Protein AF-A0A645FB05-F1 (afdb_monomer_lite)

Sequence (80 aa):
MSYDVFIPKLNVAIEYQGKQHFESIDFFGGELNFRLTQIRDDEKKRISANNGVKLGYINYWEDITQKLVLERVYCLIDKK

Radius of gyration: 13.68 Å; chains: 1; bounding box: 30×26×40 Å

Organism: NCBI:txid1076179

Structure (mmCIF, N/CA/C/O backbone):
data_AF-A0A645FB05-F1
#
_entry.id   AF-A0A645FB05-F1
#
loop_
_atom_site.group_PDB
_atom_site.id
_atom_site.type_symbol
_atom_site.label_atom_id
_atom_site.label_alt_id
_atom_site.label_comp_id
_atom_site.label_asym_id
_atom_site.label_entity_id
_atom_site.label_seq_id
_atom_site.pdbx_PDB_ins_code
_atom_site.Cartn_x
_atom_site.Cartn_y
_atom_site.Cartn_z
_atom_site.occupancy
_atom_site.B_iso_or_equiv
_atom_site.auth_seq_id
_atom_site.auth_comp_id
_atom_site.auth_asym_id
_atom_site.auth_atom_id
_atom_site.pdbx_PDB_model_num
ATOM 1 N N . MET A 1 1 ? -2.099 13.215 -4.516 1.00 71.00 1 MET A N 1
ATOM 2 C CA . MET A 1 1 ? -1.884 11.871 -3.946 1.00 71.00 1 MET A CA 1
ATOM 3 C C . MET A 1 1 ? -3.240 11.316 -3.548 1.00 71.00 1 MET A C 1
ATOM 5 O O . MET A 1 1 ? -4.002 12.048 -2.929 1.00 71.00 1 MET A O 1
ATOM 9 N N . SER A 1 2 ? -3.558 10.093 -3.958 1.00 91.25 2 SER A N 1
ATOM 10 C CA . SER A 1 2 ? -4.818 9.397 -3.668 1.00 91.25 2 SER A CA 1
ATOM 11 C C . SER A 1 2 ? -4.517 8.029 -3.061 1.00 91.25 2 SER A C 1
ATOM 13 O O . SER A 1 2 ? -3.400 7.530 -3.229 1.00 91.25 2 SER A O 1
ATOM 15 N N . TYR A 1 3 ? -5.507 7.457 -2.376 1.00 96.31 3 TYR A N 1
ATOM 16 C CA . TYR A 1 3 ? -5.499 6.051 -1.986 1.00 96.31 3 TYR A CA 1
ATOM 17 C C . TYR A 1 3 ? -6.367 5.238 -2.942 1.00 96.31 3 TYR A C 1
ATOM 19 O O . TYR A 1 3 ? -7.381 5.763 -3.408 1.00 96.31 3 TYR A O 1
ATOM 27 N N . ASP A 1 4 ? -6.012 3.977 -3.191 1.00 96.00 4 ASP A N 1
ATOM 28 C CA . ASP A 1 4 ? -6.877 3.065 -3.955 1.00 96.00 4 ASP A CA 1
ATOM 29 C C . ASP A 1 4 ? -8.178 2.798 -3.194 1.00 96.00 4 ASP A C 1
ATOM 31 O O . ASP A 1 4 ? -9.273 2.844 -3.754 1.00 96.00 4 ASP A O 1
ATOM 35 N N . VAL A 1 5 ? -8.056 2.562 -1.883 1.00 96.50 5 VAL A N 1
ATOM 36 C CA . VAL A 1 5 ? -9.185 2.416 -0.966 1.00 96.50 5 VAL A CA 1
ATOM 37 C C . VAL A 1 5 ? -8.908 3.202 0.307 1.00 96.50 5 VAL A C 1
ATOM 39 O O . VAL A 1 5 ? -7.860 3.056 0.932 1.00 96.50 5 VAL A O 1
ATOM 42 N N . PHE A 1 6 ? -9.887 3.992 0.741 1.00 97.19 6 PHE A N 1
ATOM 43 C CA . PHE A 1 6 ? -9.869 4.665 2.035 1.00 97.19 6 PHE A CA 1
ATOM 44 C C . PHE A 1 6 ? -11.158 4.362 2.797 1.00 97.19 6 PHE A C 1
ATOM 46 O O . PHE A 1 6 ? -12.250 4.471 2.242 1.00 97.19 6 PHE A O 1
ATOM 53 N N . ILE A 1 7 ? -11.030 3.983 4.070 1.00 96.25 7 ILE A N 1
ATOM 54 C CA . ILE A 1 7 ? -12.138 3.671 4.977 1.00 96.25 7 ILE A CA 1
ATOM 55 C C . ILE A 1 7 ? -12.195 4.777 6.043 1.00 96.25 7 ILE A C 1
ATOM 57 O O . ILE A 1 7 ? -11.526 4.665 7.077 1.00 96.25 7 ILE A O 1
ATOM 61 N N . PRO A 1 8 ? -13.000 5.844 5.845 1.00 95.69 8 PRO A N 1
ATOM 62 C CA . PRO A 1 8 ? -12.921 7.047 6.676 1.00 95.69 8 PRO A CA 1
ATOM 63 C C . PRO A 1 8 ? -13.189 6.783 8.157 1.00 95.69 8 PRO A C 1
ATOM 65 O O . PRO A 1 8 ? -12.482 7.294 9.018 1.00 95.69 8 PRO A O 1
ATOM 68 N N . LYS A 1 9 ? -14.170 5.923 8.464 1.00 96.44 9 LYS A N 1
ATOM 69 C CA . LYS A 1 9 ? -14.549 5.595 9.849 1.00 96.44 9 LYS A CA 1
ATOM 70 C C . LYS A 1 9 ? -13.433 4.920 10.651 1.00 96.44 9 LYS A C 1
ATOM 72 O O . LYS A 1 9 ? -13.476 4.963 11.873 1.00 96.44 9 LYS A O 1
ATOM 77 N N . LEU A 1 10 ? -12.471 4.284 9.981 1.00 95.75 10 LEU A N 1
ATOM 78 C CA . LEU A 1 10 ? -11.350 3.587 10.619 1.00 95.75 10 LEU A CA 1
ATOM 79 C C . LEU A 1 10 ? -10.030 4.358 10.492 1.00 95.75 10 LEU A C 1
ATOM 81 O O . LEU A 1 10 ? -9.035 3.955 11.088 1.00 95.75 10 LEU A O 1
ATOM 85 N N . ASN A 1 11 ? -10.010 5.433 9.699 1.00 96.31 11 ASN A N 1
ATOM 86 C CA . ASN A 1 11 ? -8.798 6.113 9.249 1.00 96.31 11 ASN A CA 1
ATOM 87 C C . ASN A 1 11 ? -7.750 5.139 8.665 1.00 96.31 11 ASN A C 1
ATOM 89 O O . ASN A 1 11 ? -6.553 5.245 8.932 1.00 96.31 11 ASN A O 1
ATOM 93 N N . VAL A 1 12 ? -8.220 4.151 7.895 1.00 97.31 12 VAL A N 1
ATOM 94 C CA . VAL A 1 12 ? -7.402 3.106 7.257 1.00 97.31 12 VAL A CA 1
ATOM 95 C C . VAL A 1 12 ? -7.411 3.308 5.745 1.00 97.31 12 VAL A C 1
ATOM 97 O O . VAL A 1 12 ? -8.471 3.529 5.160 1.00 97.31 12 VAL A O 1
ATOM 100 N N . ALA A 1 13 ? -6.248 3.185 5.115 1.00 97.56 13 ALA A N 1
ATOM 101 C CA . ALA A 1 13 ? -6.086 3.138 3.668 1.00 97.56 13 ALA A CA 1
ATOM 102 C C . ALA A 1 13 ? -5.472 1.798 3.240 1.00 97.56 13 ALA A C 1
ATOM 104 O O . ALA A 1 13 ? -4.585 1.290 3.926 1.00 97.56 13 ALA A O 1
ATOM 105 N N . ILE A 1 14 ? -5.927 1.245 2.113 1.00 97.31 14 ILE A N 1
ATOM 106 C CA . ILE A 1 14 ? -5.329 0.074 1.456 1.00 97.31 14 ILE A CA 1
ATOM 107 C C . ILE A 1 14 ? -4.812 0.493 0.077 1.00 97.31 14 ILE A C 1
ATOM 109 O O . ILE A 1 14 ? -5.503 1.201 -0.655 1.00 97.31 14 ILE A O 1
ATOM 113 N N . GLU A 1 15 ? -3.610 0.035 -0.257 1.00 97.38 15 GLU A N 1
ATOM 114 C CA . GLU A 1 15 ? -2.920 0.271 -1.529 1.00 97.38 15 GLU A CA 1
ATOM 115 C C . GLU A 1 15 ? -2.573 -1.066 -2.191 1.00 97.38 15 GLU A C 1
ATOM 117 O O . GLU A 1 15 ? -2.030 -1.963 -1.535 1.00 97.38 15 GLU A O 1
ATOM 122 N N . TYR A 1 16 ? -2.854 -1.200 -3.484 1.00 96.19 16 TYR A N 1
ATOM 123 C CA . TYR A 1 16 ? -2.481 -2.368 -4.274 1.00 96.19 16 TYR A CA 1
ATOM 124 C C . TYR A 1 16 ? -1.132 -2.132 -4.949 1.00 96.19 16 TYR A C 1
ATOM 126 O O . TYR A 1 16 ? -0.994 -1.278 -5.820 1.00 96.19 16 TYR A O 1
ATOM 134 N N . GLN A 1 17 ? -0.135 -2.931 -4.576 1.00 96.88 17 GLN A N 1
ATOM 135 C CA . GLN A 1 17 ? 1.232 -2.763 -5.049 1.00 96.88 17 GLN A CA 1
ATOM 136 C C . GLN A 1 17 ? 1.545 -3.720 -6.195 1.00 96.88 17 GLN A C 1
ATOM 138 O O . GLN A 1 17 ? 1.781 -4.914 -5.996 1.00 96.88 17 GLN A O 1
ATOM 143 N N . GLY A 1 18 ? 1.568 -3.177 -7.412 1.00 96.00 18 GLY A N 1
ATOM 144 C CA . GLY A 1 18 ? 2.032 -3.881 -8.608 1.00 96.00 18 GLY A CA 1
ATOM 145 C C . GLY A 1 18 ? 3.546 -4.146 -8.605 1.00 96.00 18 GLY A C 1
ATOM 146 O O . GLY A 1 18 ? 4.288 -3.616 -7.778 1.00 96.00 18 GLY A O 1
ATOM 147 N N . LYS A 1 19 ? 4.031 -4.944 -9.567 1.00 96.69 19 LYS A N 1
ATOM 148 C CA . LYS A 1 19 ? 5.463 -5.283 -9.706 1.00 96.69 19 LYS A CA 1
ATOM 149 C C . LYS A 1 19 ? 6.383 -4.059 -9.762 1.00 96.69 19 LYS A C 1
ATOM 151 O O . LYS A 1 19 ? 7.465 -4.083 -9.186 1.00 96.69 19 LYS A O 1
ATOM 156 N N . GLN A 1 20 ? 5.920 -2.973 -10.379 1.00 95.19 20 GLN A N 1
ATOM 157 C CA . GLN A 1 20 ? 6.665 -1.724 -10.547 1.00 95.19 20 GLN A CA 1
ATOM 158 C C . GLN A 1 20 ? 7.053 -1.027 -9.232 1.00 95.19 20 GLN A C 1
ATOM 160 O O . GLN A 1 20 ? 7.859 -0.103 -9.257 1.00 95.19 20 GLN A O 1
ATOM 165 N N . HIS A 1 21 ? 6.471 -1.429 -8.097 1.00 96.19 21 HIS A N 1
ATOM 166 C CA . HIS A 1 21 ? 6.843 -0.924 -6.770 1.00 96.19 21 HIS A CA 1
ATOM 167 C C . HIS A 1 21 ? 8.057 -1.648 -6.174 1.00 96.19 21 HIS A C 1
ATOM 169 O O . HIS A 1 21 ? 8.637 -1.182 -5.196 1.00 96.19 21 HIS A O 1
ATOM 175 N N . PHE A 1 22 ? 8.462 -2.776 -6.764 1.00 96.56 22 PHE A N 1
ATOM 176 C CA . PHE A 1 22 ? 9.506 -3.655 -6.230 1.00 96.56 22 PHE A CA 1
ATOM 177 C C . PHE A 1 22 ? 10.681 -3.847 -7.181 1.00 96.56 22 PHE A C 1
ATOM 179 O O . PHE A 1 22 ? 11.795 -4.087 -6.722 1.00 96.56 22 PHE A O 1
ATOM 186 N N . GLU A 1 23 ? 10.447 -3.728 -8.485 1.00 96.38 23 GLU A N 1
ATOM 187 C CA . GLU A 1 23 ? 11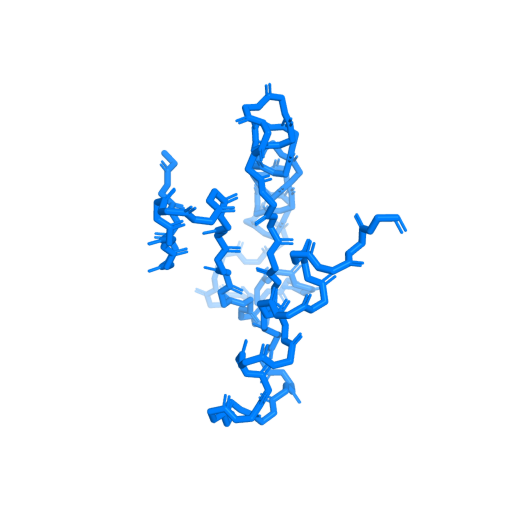.483 -3.861 -9.499 1.00 96.38 23 GLU A CA 1
ATOM 188 C C . GLU A 1 23 ? 11.306 -2.851 -10.633 1.00 96.38 23 GLU A C 1
ATOM 190 O O . GLU A 1 23 ? 10.203 -2.379 -10.930 1.00 96.38 23 GLU A O 1
ATOM 195 N N . SER A 1 24 ? 12.426 -2.537 -11.282 1.00 97.00 24 SER A N 1
ATOM 196 C CA . SER A 1 24 ? 12.441 -1.779 -12.525 1.00 97.00 24 SER A CA 1
ATOM 197 C C . SER A 1 24 ? 11.824 -2.610 -13.645 1.00 97.00 24 SER A C 1
ATOM 199 O O . SER A 1 24 ? 12.236 -3.739 -13.901 1.00 97.00 24 SER A O 1
ATOM 201 N N . ILE A 1 25 ? 10.842 -2.030 -14.330 1.00 96.31 25 ILE A N 1
ATOM 202 C CA . ILE A 1 25 ? 10.155 -2.663 -15.454 1.00 96.31 25 ILE A CA 1
ATOM 203 C C . ILE A 1 25 ? 10.136 -1.671 -16.606 1.00 96.31 25 ILE A C 1
ATOM 205 O O . ILE A 1 25 ? 9.570 -0.583 -16.482 1.00 96.31 25 ILE A O 1
ATOM 209 N N . ASP A 1 26 ? 10.709 -2.061 -17.743 1.00 96.25 26 ASP A N 1
ATOM 210 C CA . ASP A 1 26 ? 10.857 -1.186 -18.912 1.00 96.25 26 ASP A CA 1
ATOM 211 C C . ASP A 1 26 ? 9.517 -0.627 -19.404 1.00 96.25 26 ASP A C 1
ATOM 213 O O . ASP A 1 26 ? 9.415 0.560 -19.707 1.00 96.25 26 ASP A O 1
ATOM 217 N N . PHE A 1 27 ? 8.457 -1.445 -19.388 1.00 96.81 27 PHE A N 1
ATOM 218 C CA . PHE A 1 27 ? 7.098 -1.015 -19.742 1.00 96.81 27 PHE A CA 1
ATOM 219 C C . PHE A 1 27 ? 6.594 0.155 -18.877 1.00 96.81 27 PHE A C 1
ATOM 221 O O . PHE A 1 27 ? 5.852 1.008 -19.358 1.00 96.81 27 PHE A O 1
ATOM 228 N N . PHE A 1 28 ? 7.028 0.226 -17.616 1.00 94.06 28 PHE A N 1
ATOM 229 C CA . PHE A 1 28 ? 6.687 1.301 -16.684 1.00 94.06 28 PHE A CA 1
ATOM 230 C C . PHE A 1 28 ? 7.747 2.416 -16.636 1.00 94.06 28 PHE A C 1
ATOM 232 O O . PHE A 1 28 ? 7.684 3.279 -15.763 1.00 94.06 28 PHE A O 1
ATOM 239 N N . GLY A 1 29 ? 8.695 2.445 -17.579 1.00 94.94 29 GLY A N 1
ATOM 240 C CA . GLY A 1 29 ? 9.740 3.470 -17.693 1.00 94.94 29 GLY A CA 1
ATOM 241 C C . GLY A 1 29 ? 11.045 3.152 -16.957 1.00 94.94 29 GLY A C 1
ATOM 242 O O . GLY A 1 29 ? 11.857 4.054 -16.740 1.00 94.94 29 GLY A O 1
ATOM 243 N N . GLY A 1 30 ? 11.250 1.887 -16.582 1.00 96.50 30 GLY A N 1
ATOM 244 C CA . GLY A 1 30 ? 12.526 1.371 -16.094 1.00 96.50 30 GLY A CA 1
ATOM 245 C C . GLY A 1 30 ? 13.012 2.007 -14.786 1.00 96.50 30 GLY A C 1
ATOM 246 O O . GLY A 1 30 ? 12.228 2.445 -13.941 1.00 96.50 30 GLY A O 1
ATOM 247 N N . GLU A 1 31 ? 14.335 2.065 -14.631 1.00 97.62 31 GLU A N 1
ATOM 248 C CA . GLU A 1 31 ? 15.014 2.367 -13.363 1.00 97.62 31 GLU A C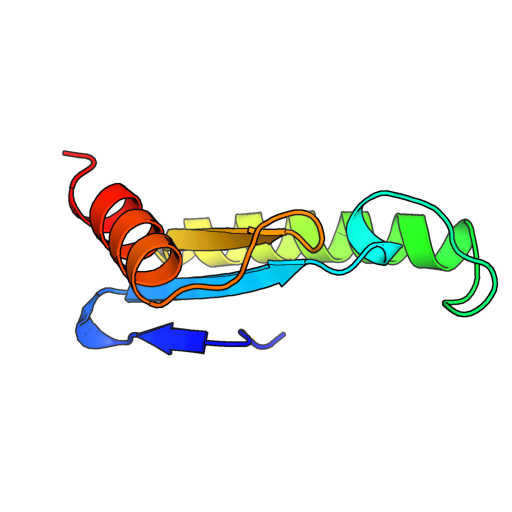A 1
ATOM 249 C C . GLU A 1 31 ? 14.681 3.765 -12.824 1.00 97.62 31 GLU A C 1
ATOM 251 O O . GLU A 1 31 ? 14.515 3.957 -11.618 1.00 97.62 31 GLU A O 1
ATOM 256 N N . LEU A 1 32 ? 14.548 4.754 -13.714 1.00 97.38 32 LEU A N 1
ATOM 257 C CA . LEU A 1 32 ? 14.205 6.118 -13.313 1.00 97.38 32 LEU A CA 1
ATOM 258 C C . LEU A 1 32 ? 12.816 6.164 -12.669 1.00 97.38 32 LEU A C 1
ATOM 260 O O . LEU A 1 32 ? 12.653 6.718 -11.581 1.00 97.38 32 LEU A O 1
ATOM 264 N N . ASN A 1 33 ? 11.822 5.564 -13.324 1.00 97.00 33 ASN A N 1
ATOM 265 C CA . ASN A 1 33 ? 10.460 5.551 -12.807 1.00 97.00 33 ASN A CA 1
ATOM 266 C C . ASN A 1 33 ? 10.332 4.674 -11.565 1.00 97.00 33 ASN A C 1
ATOM 268 O O . ASN A 1 33 ? 9.600 5.050 -10.656 1.00 97.00 33 ASN A O 1
ATOM 272 N N . PHE A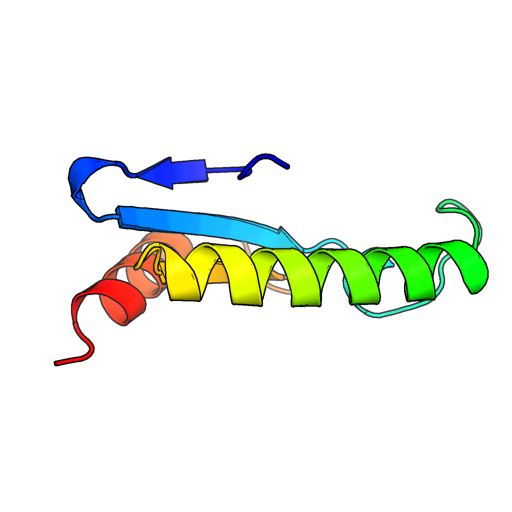 1 34 ? 11.080 3.574 -11.475 1.00 97.62 34 PHE A N 1
ATOM 273 C CA . PHE A 1 34 ? 11.144 2.763 -10.263 1.00 97.62 34 PHE A CA 1
ATOM 274 C C . PHE A 1 34 ? 11.598 3.587 -9.047 1.00 97.62 34 PHE A C 1
ATOM 276 O O . PHE A 1 34 ? 10.902 3.624 -8.032 1.00 97.62 34 PHE A O 1
ATOM 283 N N . ARG A 1 35 ? 12.687 4.356 -9.174 1.00 97.94 35 ARG A N 1
ATOM 284 C CA . ARG A 1 35 ? 13.159 5.249 -8.097 1.00 97.94 35 ARG A CA 1
ATOM 285 C C . ARG A 1 35 ? 12.136 6.319 -7.727 1.00 97.94 35 ARG A C 1
ATOM 287 O O . ARG A 1 35 ? 11.929 6.597 -6.549 1.00 97.94 35 ARG A O 1
ATOM 294 N N . LEU A 1 36 ? 11.479 6.921 -8.719 1.00 97.31 36 LEU A N 1
ATOM 295 C CA . LEU A 1 36 ? 10.426 7.911 -8.471 1.00 97.31 36 LEU A CA 1
ATOM 296 C C . LEU A 1 36 ? 9.212 7.294 -7.765 1.00 97.31 36 LEU A C 1
ATOM 298 O O . LEU A 1 36 ? 8.614 7.951 -6.914 1.00 97.31 36 LEU A O 1
ATOM 302 N N . THR A 1 37 ? 8.856 6.051 -8.092 1.00 95.62 37 THR A N 1
ATOM 303 C CA . THR A 1 37 ? 7.808 5.291 -7.401 1.00 95.62 37 THR A CA 1
ATOM 304 C C . THR A 1 37 ? 8.176 5.076 -5.935 1.00 95.62 37 THR A C 1
ATOM 306 O O . THR A 1 37 ? 7.380 5.433 -5.073 1.00 95.62 37 THR A O 1
ATOM 309 N N . GLN A 1 38 ? 9.404 4.639 -5.636 1.00 96.44 38 GLN A N 1
ATOM 310 C CA . GLN A 1 38 ? 9.869 4.464 -4.252 1.00 96.44 38 GLN A CA 1
ATOM 311 C C . GLN A 1 38 ? 9.807 5.766 -3.439 1.00 96.44 38 GLN A C 1
ATOM 313 O O . GLN A 1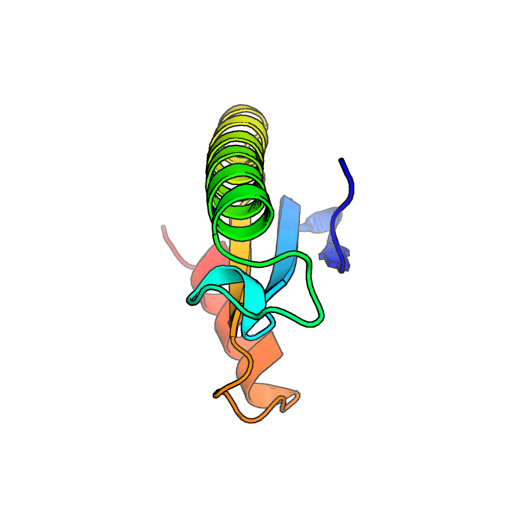 38 ? 9.283 5.776 -2.327 1.00 96.44 38 GLN A O 1
ATOM 318 N N . ILE A 1 39 ? 10.253 6.889 -4.015 1.00 97.25 39 ILE A N 1
ATOM 319 C CA . ILE A 1 39 ? 10.178 8.206 -3.357 1.00 97.25 39 ILE A CA 1
ATOM 320 C C . ILE A 1 39 ? 8.725 8.580 -3.030 1.00 97.25 39 ILE A C 1
ATOM 322 O O . ILE A 1 39 ? 8.436 9.072 -1.938 1.00 97.25 39 ILE A O 1
ATOM 326 N N . ARG A 1 40 ? 7.798 8.346 -3.966 1.00 95.38 40 ARG A N 1
ATOM 327 C CA . ARG A 1 40 ? 6.370 8.638 -3.772 1.00 95.38 40 ARG A CA 1
ATOM 328 C C . ARG A 1 40 ? 5.732 7.720 -2.733 1.00 95.38 40 ARG A C 1
ATOM 330 O O . ARG A 1 40 ? 4.901 8.196 -1.961 1.00 95.38 40 ARG A O 1
ATOM 337 N N . ASP A 1 41 ? 6.111 6.446 -2.695 1.00 96.12 41 ASP A N 1
ATOM 338 C CA . ASP A 1 41 ? 5.621 5.484 -1.703 1.00 96.12 41 ASP A CA 1
ATOM 339 C C . ASP A 1 41 ? 6.071 5.868 -0.287 1.00 96.12 41 ASP A C 1
ATOM 341 O O . ASP A 1 41 ? 5.257 5.876 0.644 1.00 96.12 41 ASP A O 1
ATOM 345 N N . ASP A 1 42 ? 7.331 6.280 -0.135 1.00 96.69 42 ASP A N 1
ATOM 346 C CA . ASP A 1 42 ? 7.877 6.775 1.130 1.00 96.69 42 ASP A CA 1
ATOM 347 C C . ASP A 1 42 ? 7.208 8.081 1.570 1.00 96.69 42 ASP A C 1
ATOM 349 O O . ASP A 1 42 ? 6.820 8.240 2.735 1.00 96.69 42 ASP A O 1
ATOM 353 N N . GLU A 1 43 ? 7.017 9.020 0.639 1.00 97.25 43 GLU A N 1
ATOM 354 C CA . GLU A 1 43 ? 6.324 10.272 0.921 1.00 97.25 43 GLU A CA 1
ATOM 355 C C . GLU A 1 43 ? 4.871 10.021 1.339 1.00 97.25 43 GLU A C 1
ATOM 357 O O . GLU A 1 43 ? 4.419 10.580 2.345 1.00 97.25 43 GLU A O 1
ATOM 362 N N . LYS A 1 44 ? 4.162 9.139 0.624 1.00 96.62 44 LYS A N 1
ATOM 363 C CA . LYS A 1 44 ? 2.794 8.732 0.954 1.00 96.62 44 LYS A CA 1
ATOM 364 C C . LYS A 1 44 ? 2.743 8.158 2.359 1.00 96.62 44 LYS A C 1
ATOM 366 O O . LYS A 1 44 ? 1.985 8.659 3.186 1.00 96.62 44 LYS A O 1
ATOM 371 N N . LYS A 1 45 ? 3.610 7.192 2.667 1.00 96.81 45 LYS A N 1
ATOM 372 C CA . LYS A 1 45 ? 3.694 6.572 3.993 1.00 96.81 45 LYS A CA 1
ATOM 373 C C . LYS A 1 45 ? 3.903 7.604 5.100 1.00 96.81 45 LYS A C 1
ATOM 375 O O . LYS A 1 45 ? 3.202 7.568 6.113 1.00 96.81 45 LYS A O 1
ATOM 380 N N . ARG A 1 46 ? 4.827 8.547 4.902 1.00 97.69 46 ARG A N 1
ATOM 381 C CA . ARG A 1 46 ? 5.116 9.623 5.861 1.00 97.69 46 ARG A CA 1
ATOM 382 C C . ARG A 1 46 ? 3.915 10.547 6.061 1.00 97.69 46 ARG A C 1
ATOM 384 O O . ARG A 1 46 ? 3.549 10.837 7.198 1.00 97.69 46 ARG A O 1
ATOM 391 N N . ILE A 1 47 ? 3.301 11.019 4.976 1.00 96.88 47 ILE A N 1
ATOM 392 C CA . ILE A 1 47 ? 2.148 11.925 5.045 1.00 96.88 47 ILE A CA 1
ATOM 393 C C . ILE A 1 47 ? 0.963 11.225 5.715 1.00 96.88 47 ILE A C 1
ATOM 395 O O . ILE A 1 47 ? 0.327 11.821 6.583 1.00 96.88 47 ILE A O 1
ATOM 399 N N . SER A 1 48 ? 0.684 9.969 5.372 1.00 96.94 48 SER A N 1
ATOM 400 C CA . SER A 1 48 ? -0.376 9.181 6.003 1.00 96.94 48 SER A CA 1
ATOM 401 C C . SER A 1 48 ? -0.151 9.042 7.504 1.00 96.94 48 SER A C 1
ATOM 403 O O . SER A 1 48 ? -1.048 9.374 8.276 1.00 96.94 48 SER A O 1
ATOM 405 N N . ALA A 1 49 ? 1.059 8.661 7.926 1.00 95.94 49 ALA A N 1
ATOM 406 C CA . ALA A 1 49 ? 1.404 8.546 9.341 1.00 95.94 49 ALA A CA 1
ATOM 407 C C . ALA A 1 49 ? 1.214 9.874 10.094 1.00 95.94 49 ALA A C 1
ATOM 409 O O . ALA A 1 49 ? 0.600 9.892 11.159 1.00 95.94 49 ALA A O 1
ATOM 410 N N . ASN A 1 50 ? 1.648 10.994 9.507 1.00 97.25 50 ASN A N 1
ATOM 411 C CA . ASN A 1 50 ? 1.476 12.328 10.093 1.00 97.25 50 ASN A CA 1
ATOM 412 C C . ASN A 1 50 ? 0.003 12.741 10.248 1.00 97.25 50 ASN A C 1
ATOM 414 O O . ASN A 1 50 ? -0.318 13.534 11.127 1.00 97.25 50 ASN A O 1
ATOM 418 N N . ASN A 1 51 ? -0.892 12.203 9.417 1.00 95.94 51 ASN A N 1
ATOM 419 C CA . ASN A 1 51 ? -2.338 12.431 9.496 1.00 95.94 51 ASN A CA 1
ATOM 420 C C . ASN A 1 51 ? -3.074 11.314 10.264 1.00 95.94 51 ASN A C 1
ATOM 422 O O . ASN A 1 51 ? -4.301 11.223 10.220 1.00 95.94 51 ASN A O 1
ATOM 426 N N . GLY A 1 52 ? -2.337 10.424 10.939 1.00 96.12 52 GLY A N 1
ATOM 427 C CA . GLY A 1 52 ? -2.896 9.293 11.681 1.00 96.12 52 GLY A CA 1
ATOM 428 C C . GLY A 1 52 ? -3.555 8.221 10.807 1.00 96.12 52 GLY A C 1
ATOM 429 O O . GLY A 1 52 ? -4.273 7.371 11.337 1.00 96.12 52 GLY A O 1
ATOM 430 N N . VAL A 1 53 ? -3.352 8.263 9.487 1.00 97.19 53 VAL A N 1
ATOM 431 C CA . VAL A 1 53 ? -3.893 7.286 8.539 1.00 97.19 53 VAL A CA 1
ATOM 432 C C . VAL A 1 53 ? -3.042 6.023 8.586 1.00 97.19 53 VAL A C 1
ATOM 434 O O . VAL A 1 53 ? -1.832 6.057 8.352 1.00 97.19 53 VAL A O 1
ATOM 437 N N . LYS A 1 54 ? -3.684 4.888 8.856 1.00 96.75 54 LYS A N 1
ATOM 438 C CA . LYS A 1 54 ? -3.040 3.575 8.881 1.00 96.75 54 LYS A CA 1
ATOM 439 C C . LYS A 1 54 ? -3.028 2.981 7.474 1.00 96.75 54 LYS A C 1
ATOM 441 O O . L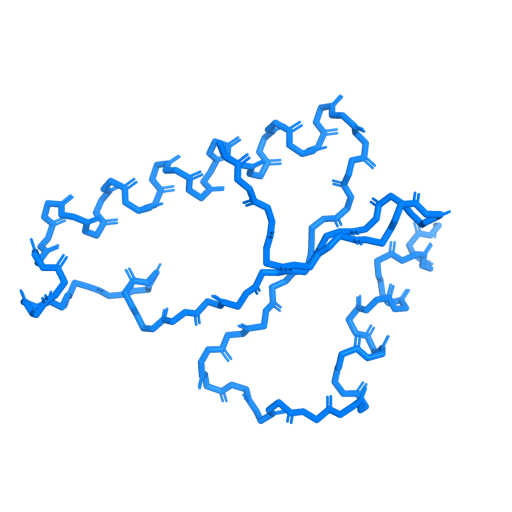YS A 1 54 ? -4.087 2.702 6.919 1.00 96.75 54 LYS A O 1
ATOM 446 N N . LEU A 1 55 ? -1.841 2.782 6.909 1.00 96.81 55 LEU A N 1
ATOM 447 C CA . LEU A 1 55 ? -1.659 2.222 5.568 1.00 96.81 55 LEU A CA 1
ATOM 448 C C . LEU A 1 55 ? -1.443 0.706 5.603 1.00 96.81 55 LEU A C 1
ATOM 450 O O . LEU A 1 55 ? -0.546 0.215 6.293 1.00 96.81 55 LEU A O 1
ATOM 454 N N . GLY A 1 56 ? -2.237 -0.018 4.817 1.00 96.44 56 GLY A N 1
ATOM 455 C CA . GLY A 1 56 ? -2.025 -1.414 4.452 1.00 96.44 56 GLY A CA 1
ATOM 456 C C . GLY A 1 56 ? -1.682 -1.547 2.975 1.00 96.44 56 GLY A C 1
ATOM 457 O O . GLY A 1 56 ? -2.167 -0.780 2.150 1.00 96.44 56 GLY A O 1
ATOM 458 N N . TYR A 1 57 ? -0.876 -2.548 2.645 1.00 97.12 57 TYR A N 1
ATOM 459 C CA . TYR A 1 57 ? -0.481 -2.851 1.271 1.00 97.12 57 TYR A CA 1
ATOM 460 C C . TYR A 1 57 ? -0.947 -4.250 0.904 1.00 97.12 57 TYR A C 1
ATOM 462 O O . TYR A 1 57 ? -0.875 -5.134 1.749 1.00 97.12 57 TYR A O 1
ATOM 470 N N . ILE A 1 58 ? -1.398 -4.462 -0.324 1.00 97.38 58 ILE A N 1
ATOM 471 C CA . ILE A 1 58 ? -1.644 -5.791 -0.886 1.00 97.38 58 ILE A CA 1
ATOM 472 C C . ILE A 1 58 ? -0.742 -5.918 -2.103 1.00 97.38 58 ILE A C 1
ATOM 474 O O . ILE A 1 58 ? -0.906 -5.181 -3.073 1.00 97.38 58 ILE A O 1
ATOM 478 N N . ASN A 1 59 ? 0.240 -6.806 -2.035 1.00 97.62 59 ASN A N 1
ATOM 479 C CA . ASN A 1 59 ? 1.254 -6.920 -3.076 1.00 97.62 59 ASN A CA 1
ATOM 480 C C . ASN A 1 59 ? 0.791 -7.845 -4.204 1.00 97.62 59 ASN A C 1
ATOM 482 O O . ASN A 1 59 ? -0.002 -8.756 -3.987 1.00 97.62 59 ASN A O 1
ATOM 486 N N . TYR A 1 60 ? 1.331 -7.650 -5.406 1.00 96.88 60 TYR A N 1
ATOM 487 C CA . TYR A 1 60 ? 0.924 -8.388 -6.608 1.00 96.88 60 TYR A CA 1
ATOM 488 C C . TYR A 1 60 ? 1.108 -9.912 -6.525 1.00 96.88 60 TYR A C 1
ATOM 490 O O . TYR A 1 60 ? 0.528 -10.635 -7.330 1.00 96.88 60 TYR A O 1
ATOM 498 N N . TRP A 1 61 ? 1.962 -10.396 -5.620 1.00 96.88 61 TRP A N 1
ATOM 499 C CA . TRP A 1 61 ? 2.189 -11.826 -5.385 1.00 96.88 61 TRP A CA 1
ATOM 500 C C . TRP A 1 61 ? 1.225 -12.430 -4.360 1.00 96.88 61 TRP A C 1
ATOM 502 O O . TRP A 1 61 ? 1.314 -13.620 -4.072 1.00 96.88 61 TRP A O 1
ATOM 512 N N . GLU A 1 62 ? 0.353 -11.623 -3.759 1.00 97.38 62 GLU A N 1
ATOM 513 C CA . GLU A 1 62 ? -0.661 -12.096 -2.826 1.00 97.38 62 GLU A CA 1
ATOM 514 C C . GLU A 1 62 ? -1.961 -12.412 -3.571 1.00 97.38 62 GLU A C 1
ATOM 516 O O . GLU A 1 62 ? -2.432 -11.625 -4.394 1.00 97.38 62 GLU A O 1
ATOM 521 N N . ASP A 1 63 ? -2.585 -13.540 -3.233 1.00 95.88 63 ASP A N 1
ATOM 522 C CA . ASP A 1 63 ? -3.911 -13.872 -3.746 1.00 95.88 63 ASP A CA 1
ATOM 523 C C . ASP A 1 63 ? -4.963 -12.959 -3.107 1.00 95.88 63 ASP A C 1
ATOM 525 O O . ASP A 1 63 ? -5.292 -13.067 -1.918 1.00 95.88 63 ASP A O 1
ATOM 529 N N . ILE A 1 64 ? -5.513 -12.048 -3.911 1.00 93.75 64 ILE A N 1
ATOM 530 C CA . ILE A 1 64 ? -6.500 -11.069 -3.453 1.00 93.75 64 ILE A CA 1
ATOM 531 C C . ILE A 1 64 ? -7.819 -11.782 -3.149 1.00 93.75 64 ILE A C 1
ATOM 533 O O . ILE A 1 64 ? -8.640 -12.054 -4.024 1.00 93.75 64 ILE A O 1
ATOM 537 N N . THR A 1 65 ? -8.034 -12.054 -1.866 1.00 96.56 65 THR A N 1
ATOM 538 C CA . THR A 1 65 ? -9.267 -12.639 -1.337 1.00 96.56 65 THR A CA 1
ATOM 539 C C . THR A 1 65 ? -9.918 -11.692 -0.335 1.00 96.56 65 THR A C 1
ATOM 541 O O . THR A 1 65 ? -9.249 -10.878 0.302 1.00 96.56 65 THR A O 1
ATOM 544 N N . GLN A 1 66 ? -11.235 -11.820 -0.136 1.00 95.62 66 GLN A N 1
ATOM 545 C CA . GLN A 1 66 ? -11.936 -11.052 0.903 1.00 95.62 66 GLN A CA 1
ATOM 546 C C . GLN A 1 66 ? -11.313 -11.275 2.286 1.00 95.62 66 GLN A C 1
ATOM 548 O O . GLN A 1 66 ? -11.158 -10.329 3.053 1.00 95.62 66 GLN A O 1
ATOM 553 N N . LYS A 1 67 ? -10.907 -12.519 2.576 1.00 96.69 67 LYS A N 1
ATOM 554 C CA . LYS A 1 67 ? -10.226 -12.887 3.818 1.00 96.69 67 LYS A CA 1
ATOM 555 C C . LYS A 1 67 ? -8.935 -12.085 4.009 1.00 96.69 67 LYS A C 1
ATOM 557 O O . LYS A 1 67 ? -8.783 -11.467 5.056 1.00 96.69 67 LYS A O 1
ATOM 562 N N . LEU A 1 68 ? -8.066 -12.029 2.996 1.00 95.75 68 LEU A N 1
ATOM 563 C CA . LEU A 1 68 ? -6.815 -11.262 3.051 1.00 95.75 68 LEU A CA 1
ATOM 564 C C . LEU A 1 68 ? -7.066 -9.773 3.327 1.00 95.75 68 LEU A C 1
ATOM 566 O O . LEU A 1 68 ? -6.403 -9.171 4.172 1.00 95.75 68 LEU A O 1
ATOM 570 N N . VAL A 1 69 ? -8.031 -9.172 2.622 1.00 94.69 69 VAL A N 1
ATOM 571 C CA . VAL A 1 69 ? -8.375 -7.751 2.797 1.00 94.69 69 VAL A CA 1
ATOM 572 C C . VAL A 1 69 ? -8.860 -7.491 4.225 1.00 94.69 69 VAL A C 1
ATOM 574 O O . VAL A 1 69 ?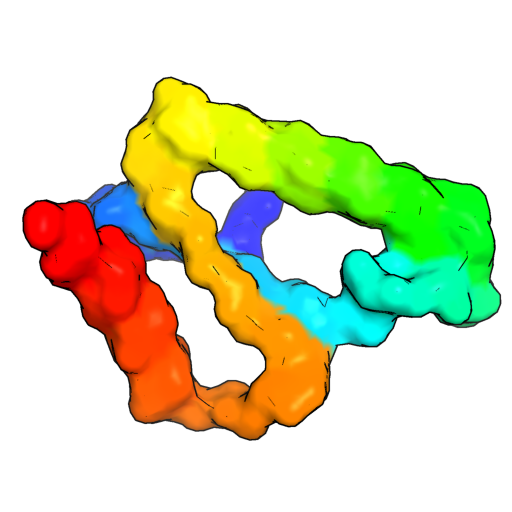 -8.403 -6.544 4.865 1.00 94.69 69 VAL A O 1
ATOM 577 N N . LEU A 1 70 ? -9.748 -8.346 4.741 1.00 94.50 70 LEU A N 1
ATOM 578 C CA . LEU A 1 70 ? -10.255 -8.246 6.108 1.00 94.50 70 LEU A CA 1
ATOM 579 C C . LEU A 1 70 ? -9.132 -8.388 7.137 1.00 94.50 70 LEU A C 1
ATOM 581 O O . LEU A 1 70 ? -9.016 -7.538 8.013 1.00 94.50 70 LEU A O 1
ATOM 585 N N . GLU A 1 71 ? -8.271 -9.399 7.007 1.00 94.69 71 GLU A N 1
ATOM 586 C CA . GLU A 1 71 ? -7.107 -9.591 7.881 1.00 94.69 71 GLU A CA 1
ATOM 587 C C . GLU A 1 71 ? -6.199 -8.358 7.883 1.00 94.69 71 GLU A C 1
ATOM 589 O O . GLU A 1 71 ? -5.801 -7.885 8.948 1.00 94.69 71 GLU A O 1
ATOM 594 N N . ARG A 1 72 ? -5.933 -7.769 6.710 1.00 94.94 72 ARG A N 1
ATOM 595 C CA . ARG A 1 72 ? -5.112 -6.558 6.605 1.00 94.94 72 ARG A CA 1
ATOM 596 C C . ARG A 1 72 ? -5.735 -5.384 7.356 1.00 94.94 72 ARG A C 1
ATOM 598 O O . ARG A 1 72 ? -5.027 -4.691 8.084 1.00 94.94 72 ARG A O 1
ATOM 605 N N . VAL A 1 73 ? -7.042 -5.171 7.206 1.00 94.81 73 VAL A N 1
ATOM 606 C CA . VAL A 1 73 ? -7.768 -4.112 7.923 1.00 94.81 73 VAL A CA 1
ATOM 607 C C . VAL A 1 73 ? -7.771 -4.379 9.431 1.00 94.81 73 VAL A C 1
ATOM 609 O O . VAL A 1 73 ? -7.437 -3.471 10.194 1.00 94.81 73 VAL A O 1
ATOM 612 N N . TYR A 1 74 ? -8.070 -5.609 9.865 1.00 94.44 74 TYR A N 1
ATOM 613 C CA . TYR A 1 74 ? -8.079 -5.994 11.280 1.00 94.44 74 TYR A CA 1
ATOM 614 C C . TYR A 1 74 ? -6.711 -5.786 11.937 1.00 94.44 74 TYR A C 1
ATOM 616 O O . TYR A 1 74 ? -6.603 -5.091 12.946 1.00 94.44 74 TYR A O 1
ATOM 624 N N . CYS A 1 75 ? -5.630 -6.241 11.299 1.00 93.75 75 CYS A N 1
ATOM 625 C CA . CYS A 1 75 ? -4.271 -6.023 11.793 1.00 93.75 75 CYS A CA 1
ATOM 626 C C . CYS A 1 75 ? -3.885 -4.541 11.919 1.00 93.75 75 CYS A C 1
ATOM 628 O O . CYS A 1 75 ? -2.989 -4.211 12.697 1.00 93.75 75 CYS A O 1
ATOM 630 N N . LEU A 1 76 ? -4.501 -3.637 11.154 1.00 93.56 76 LEU A N 1
ATOM 631 C CA . LEU A 1 76 ? -4.248 -2.202 11.283 1.00 93.56 76 LEU A CA 1
ATOM 632 C C . LEU A 1 76 ? -5.041 -1.601 12.444 1.00 93.56 76 LEU A C 1
ATOM 634 O O . LEU A 1 76 ? -4.512 -0.751 13.163 1.00 93.56 76 LEU A O 1
ATOM 638 N N . ILE A 1 77 ? -6.284 -2.026 12.669 1.00 91.56 77 ILE A N 1
ATOM 639 C CA . ILE A 1 77 ? -7.105 -1.486 13.760 1.00 91.56 77 ILE A CA 1
ATOM 640 C C . ILE A 1 77 ? -6.726 -2.057 15.134 1.00 91.56 77 ILE A C 1
ATOM 642 O O . ILE A 1 77 ? -6.706 -1.284 16.091 1.00 91.56 77 ILE A O 1
ATOM 646 N N . ASP A 1 78 ? -6.335 -3.333 15.210 1.00 80.12 78 ASP A N 1
ATOM 647 C CA . ASP A 1 78 ? -6.139 -4.078 16.466 1.00 80.12 78 ASP A CA 1
ATOM 648 C C . ASP A 1 78 ? -4.739 -3.942 17.079 1.00 80.12 78 ASP A C 1
ATOM 650 O O . ASP A 1 78 ? -4.486 -4.464 18.163 1.00 80.12 78 ASP A O 1
ATOM 654 N N . LYS A 1 79 ? -3.823 -3.201 16.441 1.00 60.53 79 LYS A N 1
ATOM 655 C CA . LYS A 1 79 ? -2.564 -2.776 17.075 1.00 60.53 79 LYS A CA 1
ATOM 656 C C . LYS A 1 79 ? -2.861 -1.739 18.168 1.00 60.53 79 LYS A C 1
ATOM 658 O O . LYS A 1 79 ? -2.767 -0.535 17.920 1.00 60.53 79 LYS A O 1
ATOM 663 N N . LYS A 1 80 ? -3.272 -2.224 19.341 1.00 45.34 80 LYS A N 1
ATOM 664 C CA . LYS A 1 80 ? -3.176 -1.548 20.638 1.00 45.34 80 LYS A CA 1
ATOM 665 C C . LYS A 1 80 ? -1.976 -2.087 21.400 1.00 45.34 80 LYS A C 1
ATOM 667 O O . LYS A 1 80 ? -1.786 -3.321 21.378 1.00 45.34 80 LYS A O 1
#

Secondary structure (DSSP, 8-state):
---SEEEGGGTEEEEEE-GGGTS--GGGTHHHHHHHHHHHHHHHHHHHHHTT-EEEEEETTS---HHHHHHHHHHHHS--

Foldseek 3Di:
DDAPDADPVQLEGEHEAEPLCPAADVVCPGPVSSVVSVVVVVVVVVVSVVVVRQYDYDYPPDDDDPVVVVVRSCVRRVPD

pLDDT: mean 94.6, std 7.64, range [45.34, 97.94]